Protein AF-A0A3D2Z194-F1 (afdb_monomer)

pLDDT: mean 78.07, std 19.89, range [32.47, 96.0]

Secondary structure (DSSP, 8-state):
-PPPP---PPP----HHHHHHHHHHHHHHTT---SEEEEEEEETTSSS-EEEEEEE-TTS-EEEEE-TTHHHHHHHHHHTS-EEE----TT-S--EEEEEEETTEEEEEEESSTT---HHHHHHHHHHHHHHHHHT-------PPPP----

Radius of gyration: 17.89 Å; Cα contacts (8 Å, |Δi|>4): 218; chains: 1; bounding box: 39×56×51 Å

Foldseek 3Di:
DDDDPDDDDDDPQDDQLVLLVVVCVVCVVVVQQFQKKWWWFWAVVDVVIFIWIWMAGSVSDTDIDGDPCGVVQVVVQVVQDWDWPQADDPPDCFGIKIWHHAPGGTTITTDNHGNRADPVNVVVVNVSRVVVNVSPVDDDDPDDDDDDDDD

Mean predicted aligned error: 10.27 Å

Structure (mmCIF, N/CA/C/O backbone):
data_AF-A0A3D2Z194-F1
#
_entry.id   AF-A0A3D2Z194-F1
#
loop_
_atom_site.group_PDB
_atom_site.id
_atom_site.type_symbol
_atom_site.label_atom_id
_atom_site.label_alt_id
_atom_site.label_comp_id
_atom_site.label_asym_id
_atom_site.label_entity_id
_atom_site.label_seq_id
_atom_site.pdbx_PDB_ins_code
_atom_site.Cartn_x
_atom_site.Cartn_y
_atom_site.Cartn_z
_atom_site.occupancy
_atom_site.B_iso_or_equiv
_atom_site.auth_seq_id
_atom_site.auth_comp_id
_atom_site.auth_asym_id
_atom_site.auth_atom_id
_atom_site.pdbx_PDB_model_num
ATOM 1 N N . MET A 1 1 ? 17.560 42.213 32.085 1.00 36.66 1 MET A N 1
ATOM 2 C CA . MET A 1 1 ? 18.006 41.320 30.994 1.00 36.66 1 MET A CA 1
ATOM 3 C C . MET A 1 1 ? 17.184 40.050 31.078 1.00 36.66 1 MET A C 1
ATOM 5 O O . MET A 1 1 ? 17.382 39.279 32.004 1.00 36.66 1 MET A O 1
ATOM 9 N N . ALA A 1 2 ? 16.196 39.897 30.198 1.00 33.94 2 ALA A N 1
ATOM 10 C CA . ALA A 1 2 ? 15.376 38.693 30.120 1.00 33.94 2 ALA A CA 1
ATOM 11 C C . ALA A 1 2 ? 15.945 37.797 29.015 1.00 33.94 2 ALA A C 1
ATOM 13 O O . ALA A 1 2 ? 16.112 38.248 27.883 1.00 33.94 2 ALA A O 1
ATOM 14 N N . ALA A 1 3 ? 16.284 36.559 29.364 1.00 33.31 3 ALA A N 1
ATOM 15 C CA . ALA A 1 3 ? 16.674 35.536 28.409 1.00 33.31 3 ALA A CA 1
ATOM 16 C C . ALA A 1 3 ? 15.429 35.050 27.652 1.00 33.31 3 ALA A C 1
ATOM 18 O O . ALA A 1 3 ? 14.467 34.584 28.263 1.00 33.31 3 ALA A O 1
ATOM 19 N N . SER A 1 4 ? 15.452 35.160 26.324 1.00 32.47 4 SER A N 1
ATOM 20 C CA . SER A 1 4 ? 14.491 34.504 25.435 1.00 32.47 4 SER A CA 1
ATOM 21 C C . SER A 1 4 ? 14.639 32.984 25.553 1.00 32.47 4 SER A C 1
ATOM 23 O O . SER A 1 4 ? 15.756 32.488 25.381 1.00 32.47 4 SER A O 1
ATOM 25 N N . PRO A 1 5 ? 13.569 32.207 25.797 1.00 39.56 5 PRO A N 1
ATOM 26 C CA . PRO A 1 5 ? 13.665 30.766 25.683 1.00 39.56 5 PRO A CA 1
ATOM 27 C C . PRO A 1 5 ? 13.686 30.384 24.202 1.00 39.56 5 PRO A C 1
ATOM 29 O O . PRO A 1 5 ? 12.819 30.770 23.416 1.00 39.56 5 PRO A O 1
ATOM 32 N N . ALA A 1 6 ? 14.735 29.644 23.855 1.00 41.84 6 ALA A N 1
ATOM 33 C CA . ALA A 1 6 ? 15.000 29.053 22.559 1.00 41.84 6 ALA A CA 1
ATOM 34 C C . ALA A 1 6 ? 13.748 28.403 21.949 1.00 41.84 6 ALA A C 1
ATOM 36 O O . ALA A 1 6 ? 12.996 27.693 22.623 1.00 41.84 6 ALA A O 1
ATOM 37 N N . GLY A 1 7 ? 13.552 28.641 20.651 1.00 36.91 7 GLY A N 1
ATOM 38 C CA . GLY A 1 7 ? 12.512 27.997 19.864 1.00 36.91 7 GLY A CA 1
ATOM 39 C C . GLY A 1 7 ? 12.587 26.482 20.027 1.00 36.91 7 GLY A C 1
ATOM 40 O O . GLY A 1 7 ? 13.614 25.868 19.742 1.00 36.91 7 GLY A O 1
ATOM 41 N N . ARG A 1 8 ? 11.486 25.877 20.486 1.00 39.25 8 ARG A N 1
ATOM 42 C CA . ARG A 1 8 ? 11.288 24.429 20.397 1.00 39.25 8 ARG A CA 1
ATOM 43 C C . ARG A 1 8 ? 11.503 24.024 18.945 1.00 39.25 8 ARG A C 1
ATOM 45 O O . ARG A 1 8 ? 10.712 24.406 18.082 1.00 39.25 8 ARG A O 1
ATOM 52 N N . ALA A 1 9 ? 12.544 23.237 18.692 1.00 39.19 9 ALA A N 1
ATOM 53 C CA . ALA A 1 9 ? 12.667 22.490 17.455 1.00 39.19 9 ALA A CA 1
ATOM 54 C C . ALA A 1 9 ? 11.354 21.720 17.249 1.00 39.19 9 ALA A C 1
ATOM 56 O O . ALA A 1 9 ? 10.949 20.923 18.102 1.00 39.19 9 ALA A O 1
ATOM 57 N N . ARG A 1 10 ? 10.644 22.005 16.150 1.00 40.62 10 ARG A N 1
ATOM 58 C CA . ARG A 1 10 ? 9.572 21.122 15.689 1.00 40.62 10 ARG A CA 1
ATOM 59 C C . ARG A 1 10 ? 10.221 19.755 15.504 1.00 40.62 10 ARG A C 1
ATOM 61 O O . ARG A 1 10 ? 11.197 19.653 14.765 1.00 40.62 10 ARG A O 1
ATOM 68 N N . ARG A 1 11 ? 9.699 18.720 16.167 1.00 46.78 11 ARG A N 1
ATOM 69 C CA . ARG A 1 11 ? 9.981 17.346 15.732 1.00 46.78 11 ARG A CA 1
ATOM 70 C C . ARG A 1 11 ? 9.660 17.296 14.231 1.00 46.78 11 ARG A C 1
ATOM 72 O O . ARG A 1 11 ? 8.631 17.878 13.865 1.00 46.78 11 ARG A O 1
ATOM 79 N N . PRO A 1 12 ? 10.512 16.714 13.370 1.00 43.84 12 PRO A N 1
ATOM 80 C CA . PRO A 1 12 ? 10.169 16.570 11.964 1.00 43.84 12 PRO 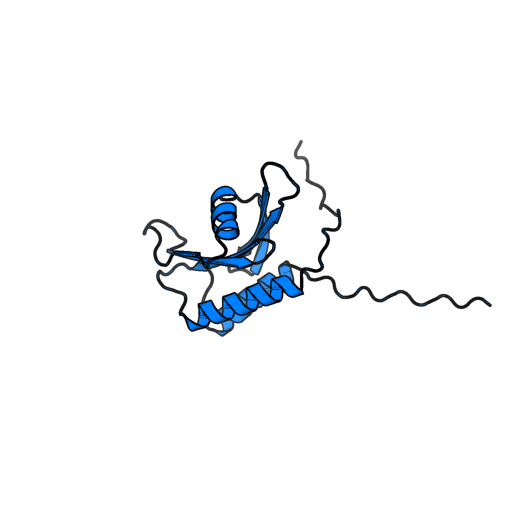A CA 1
ATOM 81 C C . PRO A 1 12 ? 8.822 15.850 11.910 1.00 43.84 12 PRO A C 1
ATOM 83 O O . PRO A 1 12 ? 8.664 14.762 12.460 1.00 43.84 12 PRO A O 1
ATOM 86 N N . GLY A 1 13 ? 7.809 16.547 11.395 1.00 52.59 13 GLY A N 1
ATOM 87 C CA . GLY A 1 13 ? 6.489 15.963 11.236 1.00 52.59 13 GLY A CA 1
ATOM 88 C C . GLY A 1 13 ? 6.607 14.824 10.238 1.00 52.59 13 GLY A C 1
ATOM 89 O O . GLY A 1 13 ? 7.271 14.981 9.217 1.00 52.59 13 GLY A O 1
ATOM 90 N N . PHE A 1 14 ? 5.985 13.692 10.545 1.00 60.97 14 PHE A N 1
ATOM 91 C CA . PHE A 1 14 ? 5.854 12.591 9.605 1.00 60.97 14 PHE A CA 1
ATOM 92 C C . PHE A 1 14 ? 5.232 13.103 8.296 1.00 60.97 14 PHE A C 1
ATOM 94 O O . PHE A 1 14 ? 4.145 13.687 8.304 1.00 60.97 14 PHE A O 1
ATOM 101 N N . ASN A 1 15 ? 5.950 12.945 7.186 1.00 77.00 15 ASN A N 1
ATOM 102 C CA . ASN A 1 15 ? 5.526 13.382 5.863 1.00 77.00 15 ASN A CA 1
ATOM 103 C C . ASN A 1 15 ? 5.145 12.150 5.039 1.00 77.00 15 ASN A C 1
ATOM 105 O O . ASN A 1 15 ? 5.996 11.325 4.717 1.00 77.00 15 ASN A O 1
ATOM 109 N N . LEU A 1 16 ? 3.864 12.043 4.676 1.00 79.44 16 LEU A N 1
ATOM 110 C CA . LEU A 1 16 ? 3.352 10.925 3.879 1.00 79.44 16 LEU A CA 1
ATOM 111 C C . LEU A 1 16 ? 4.058 10.794 2.522 1.00 79.44 16 LEU A C 1
ATOM 113 O O . LEU A 1 16 ? 4.214 9.682 2.038 1.00 79.44 16 LEU A O 1
ATOM 1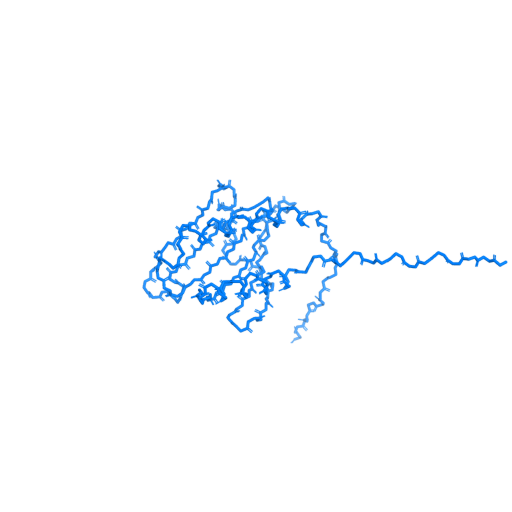17 N N . GLY A 1 17 ? 4.518 11.891 1.914 1.00 82.25 17 GLY A N 1
ATOM 118 C CA . GLY A 1 17 ? 5.297 11.821 0.674 1.00 82.25 17 GLY A CA 1
ATOM 119 C C . GLY A 1 17 ? 6.659 11.145 0.869 1.00 82.25 17 GLY A C 1
ATOM 120 O O . GLY A 1 17 ? 7.066 10.332 0.039 1.00 82.25 17 GLY A O 1
ATOM 121 N N . ASP A 1 18 ? 7.329 11.424 1.989 1.00 83.31 18 ASP A N 1
ATOM 122 C CA . ASP A 1 18 ? 8.624 10.815 2.324 1.00 83.31 18 ASP A CA 1
ATOM 123 C C . ASP A 1 18 ? 8.445 9.331 2.671 1.00 83.31 18 ASP A C 1
ATOM 125 O O . ASP A 1 18 ? 9.233 8.496 2.233 1.00 83.31 18 ASP A O 1
ATOM 129 N N . LEU A 1 19 ? 7.358 8.985 3.371 1.00 82.75 19 LEU A N 1
ATOM 130 C CA . LEU A 1 19 ? 6.968 7.594 3.600 1.00 82.75 19 LEU A CA 1
ATOM 131 C C . LEU A 1 19 ? 6.743 6.846 2.279 1.00 82.75 19 LEU A C 1
ATOM 133 O O . LEU A 1 19 ? 7.301 5.772 2.079 1.00 82.75 19 LEU A O 1
ATOM 137 N N . LEU A 1 20 ? 5.902 7.387 1.391 1.00 87.75 20 LEU A N 1
ATOM 138 C CA . LEU A 1 20 ? 5.594 6.742 0.112 1.00 87.75 20 LEU A CA 1
ATOM 139 C C . LEU A 1 20 ? 6.863 6.566 -0.729 1.00 87.75 20 LEU A C 1
ATOM 141 O O . LEU A 1 20 ? 7.038 5.526 -1.361 1.00 87.75 20 LEU A O 1
ATOM 145 N N . SER A 1 21 ? 7.777 7.539 -0.664 1.00 88.88 21 SER A N 1
ATOM 146 C CA . SER A 1 21 ? 9.097 7.444 -1.291 1.00 88.88 21 SER A CA 1
ATOM 147 C C . SER A 1 21 ? 9.921 6.306 -0.693 1.00 88.88 21 SER A C 1
ATOM 149 O O . SER A 1 21 ? 10.509 5.531 -1.441 1.00 88.88 21 SER A O 1
ATOM 151 N N . ALA A 1 22 ? 9.944 6.172 0.636 1.00 86.69 22 ALA A N 1
ATOM 152 C CA . ALA A 1 22 ? 10.659 5.097 1.319 1.00 86.69 22 ALA A CA 1
ATOM 153 C C . ALA A 1 22 ? 10.096 3.713 0.957 1.00 86.69 22 ALA A C 1
ATOM 155 O O . ALA A 1 22 ? 10.868 2.825 0.608 1.00 86.69 22 ALA A O 1
ATOM 156 N N . ILE A 1 23 ? 8.765 3.552 0.942 1.00 86.25 23 ILE A N 1
ATOM 157 C CA . ILE A 1 23 ? 8.102 2.313 0.500 1.00 86.25 23 ILE A CA 1
ATOM 158 C C . ILE A 1 23 ? 8.484 1.988 -0.943 1.00 86.25 23 ILE A C 1
ATOM 160 O O . ILE A 1 23 ? 8.927 0.880 -1.234 1.00 86.25 23 ILE A O 1
ATOM 164 N N . ARG A 1 24 ? 8.343 2.959 -1.853 1.00 88.75 24 ARG A N 1
ATOM 165 C CA . ARG A 1 24 ? 8.667 2.768 -3.270 1.00 88.75 24 ARG A CA 1
ATOM 166 C C . ARG A 1 24 ? 10.128 2.361 -3.451 1.00 88.75 24 ARG A C 1
ATOM 168 O O . ARG A 1 24 ? 10.404 1.417 -4.181 1.00 88.75 24 ARG A O 1
ATOM 175 N N . ASN A 1 25 ? 11.052 3.069 -2.810 1.00 89.12 25 ASN A N 1
ATOM 176 C CA . ASN A 1 25 ? 12.481 2.813 -2.962 1.00 89.12 25 ASN A CA 1
ATOM 177 C C . ASN A 1 25 ? 12.875 1.453 -2.378 1.00 89.12 25 ASN A C 1
ATOM 179 O O . ASN A 1 25 ? 13.585 0.718 -3.052 1.00 89.12 25 ASN A O 1
ATOM 183 N N . GLY A 1 26 ? 12.345 1.076 -1.209 1.00 85.75 26 GLY A N 1
ATOM 184 C CA . GLY A 1 26 ? 12.589 -0.248 -0.632 1.00 85.75 26 GLY A CA 1
ATOM 185 C C . GLY A 1 26 ? 12.110 -1.381 -1.545 1.00 85.75 26 GLY A C 1
ATOM 186 O O . GLY A 1 26 ? 12.839 -2.338 -1.777 1.00 85.75 26 GLY A O 1
ATOM 187 N N . MET A 1 27 ? 10.929 -1.244 -2.153 1.00 86.12 27 MET A N 1
ATOM 188 C CA . MET A 1 27 ? 10.420 -2.249 -3.097 1.00 86.12 27 MET A CA 1
ATOM 189 C C . MET A 1 27 ? 11.267 -2.327 -4.376 1.00 86.12 27 MET A C 1
ATOM 191 O O . MET A 1 27 ? 11.537 -3.420 -4.869 1.00 86.12 27 MET A O 1
ATOM 195 N N . LEU A 1 28 ? 11.758 -1.190 -4.882 1.00 87.31 28 LEU A N 1
ATOM 196 C CA . LEU A 1 28 ? 12.673 -1.170 -6.027 1.00 87.31 28 LEU A CA 1
ATOM 197 C C . LEU A 1 28 ? 14.033 -1.803 -5.709 1.00 87.31 28 LEU A C 1
ATOM 199 O O . LEU A 1 28 ? 14.575 -2.512 -6.554 1.00 87.31 28 LEU A O 1
ATOM 203 N N . GLU A 1 29 ? 14.576 -1.577 -4.512 1.00 87.56 29 GLU A N 1
ATOM 204 C CA . GLU A 1 29 ? 15.813 -2.216 -4.041 1.00 87.56 29 GLU A CA 1
ATOM 205 C C . GLU A 1 29 ? 15.663 -3.740 -3.928 1.00 87.56 29 GLU A C 1
ATOM 207 O O . GLU A 1 29 ? 16.605 -4.475 -4.222 1.00 87.56 29 GLU A O 1
ATOM 212 N N . LEU A 1 30 ? 14.460 -4.216 -3.596 1.00 82.50 30 LEU A N 1
ATOM 213 C CA . LEU A 1 30 ? 14.092 -5.636 -3.596 1.00 82.50 30 LEU A CA 1
ATOM 214 C C . LEU A 1 30 ? 13.768 -6.191 -4.997 1.00 82.50 30 LEU A C 1
ATOM 216 O O . LEU A 1 30 ? 13.428 -7.365 -5.128 1.00 82.50 30 LEU A O 1
ATOM 220 N N . GLY A 1 31 ? 13.878 -5.374 -6.051 1.00 83.50 31 GLY A N 1
ATOM 221 C CA . GLY A 1 31 ? 13.639 -5.787 -7.435 1.00 83.50 31 GLY A CA 1
ATOM 222 C C . GLY A 1 31 ? 12.163 -5.869 -7.837 1.00 83.50 31 GLY A C 1
ATOM 223 O O . GLY A 1 31 ? 11.854 -6.510 -8.838 1.00 83.50 31 GLY A O 1
ATOM 224 N N . ILE A 1 32 ? 11.259 -5.223 -7.091 1.00 80.31 32 ILE A N 1
ATOM 225 C CA . ILE A 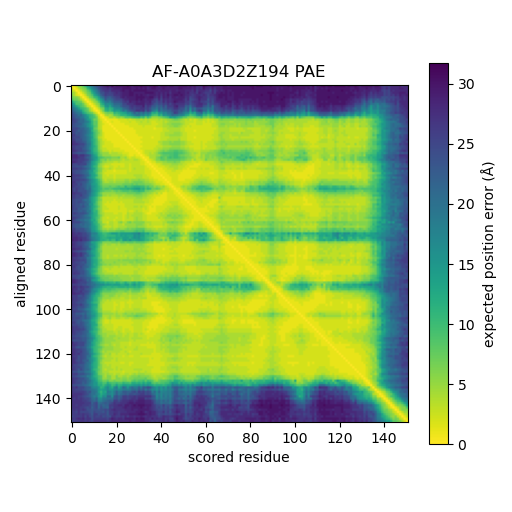1 32 ? 9.808 -5.242 -7.324 1.00 80.31 32 ILE A CA 1
ATOM 226 C C . ILE A 1 32 ? 9.369 -3.893 -7.921 1.00 80.31 32 ILE A C 1
ATOM 228 O O . ILE A 1 32 ? 9.211 -2.903 -7.195 1.00 80.31 32 ILE A O 1
ATOM 232 N N . PRO A 1 33 ? 9.169 -3.797 -9.246 1.00 80.75 33 PRO A N 1
ATOM 233 C CA . PRO A 1 33 ? 8.720 -2.562 -9.874 1.00 80.75 33 PRO A CA 1
ATOM 234 C C . PRO A 1 33 ? 7.236 -2.311 -9.587 1.00 80.75 33 PRO A C 1
ATOM 236 O O . PRO A 1 33 ? 6.351 -2.954 -10.139 1.00 80.75 33 PRO A O 1
ATOM 239 N N . LEU A 1 34 ? 6.934 -1.324 -8.748 1.00 85.56 34 LEU A N 1
ATOM 240 C CA . LEU A 1 34 ? 5.545 -0.971 -8.452 1.00 85.56 34 LEU A CA 1
ATOM 241 C C . LEU A 1 34 ? 4.920 -0.128 -9.563 1.00 85.56 34 LEU A C 1
ATOM 243 O O . LEU A 1 34 ? 5.521 0.836 -10.042 1.00 85.56 34 LEU A O 1
ATOM 247 N N . LEU A 1 35 ? 3.661 -0.430 -9.884 1.00 87.50 35 LEU A N 1
ATOM 248 C CA . LEU A 1 35 ? 2.835 0.430 -10.725 1.00 87.50 35 LEU A CA 1
ATOM 249 C C . LEU A 1 35 ? 2.299 1.621 -9.923 1.00 87.50 35 LEU A C 1
ATOM 251 O O . LEU A 1 35 ? 2.307 2.744 -10.406 1.00 87.50 35 LEU A O 1
ATOM 255 N N . TYR A 1 36 ? 1.859 1.389 -8.687 1.00 90.81 36 TYR A N 1
ATOM 256 C CA . TYR A 1 36 ? 1.533 2.439 -7.721 1.00 90.81 36 TYR A CA 1
ATOM 257 C C . TYR A 1 36 ? 1.753 1.906 -6.305 1.00 90.81 36 TYR A C 1
ATOM 259 O O . TYR A 1 36 ? 1.518 0.726 -6.045 1.00 90.81 36 TYR A O 1
ATOM 267 N N . CYS A 1 37 ? 2.119 2.783 -5.376 1.00 92.75 37 CYS A N 1
ATOM 268 C CA . CYS A 1 37 ? 1.949 2.537 -3.944 1.00 92.75 37 CYS A CA 1
ATOM 269 C C . CYS A 1 37 ? 1.106 3.647 -3.326 1.00 92.75 37 CYS A C 1
ATOM 271 O O . CYS A 1 37 ? 0.963 4.733 -3.895 1.00 92.75 37 CYS A O 1
ATOM 273 N N . GLY A 1 38 ? 0.504 3.386 -2.175 1.00 91.44 38 GLY A N 1
ATOM 274 C CA . GLY A 1 38 ? -0.321 4.380 -1.525 1.00 91.44 38 GLY A CA 1
ATOM 275 C C . GLY A 1 38 ? -0.746 4.016 -0.120 1.00 91.44 38 GLY A C 1
ATOM 276 O O . GLY A 1 38 ? -0.718 2.863 0.285 1.00 91.44 38 GLY A O 1
ATOM 277 N N . VAL A 1 39 ? -1.185 5.031 0.609 1.00 91.50 39 VAL A N 1
ATOM 278 C CA . VAL A 1 39 ? -1.853 4.892 1.896 1.00 91.50 39 VAL A CA 1
ATOM 279 C C . VAL A 1 39 ? -3.255 5.460 1.750 1.00 91.50 39 VAL A C 1
ATOM 281 O O . VAL A 1 39 ? -3.435 6.616 1.361 1.00 91.50 39 VAL A O 1
ATOM 284 N N . ASN A 1 40 ? -4.259 4.656 2.063 1.00 92.06 40 ASN A N 1
ATOM 285 C CA . ASN A 1 40 ? -5.631 5.114 2.187 1.00 92.06 40 ASN A CA 1
ATOM 286 C C . ASN A 1 40 ? -5.911 5.427 3.650 1.00 92.06 40 ASN A C 1
ATOM 288 O O . ASN A 1 40 ? -5.747 4.550 4.485 1.00 92.06 40 ASN A O 1
ATOM 292 N N . ILE A 1 41 ? -6.353 6.643 3.958 1.00 90.88 41 ILE A N 1
ATOM 293 C CA . ILE A 1 41 ? -6.743 7.048 5.310 1.00 90.88 41 ILE A CA 1
ATOM 294 C C . ILE A 1 41 ? -8.262 7.048 5.406 1.00 90.88 41 ILE A C 1
ATOM 296 O O . ILE A 1 41 ? -8.932 7.724 4.617 1.00 90.88 41 ILE A O 1
ATOM 300 N N . VAL A 1 42 ? -8.790 6.309 6.377 1.00 90.50 42 VAL A N 1
ATOM 301 C CA . VAL A 1 42 ? -10.218 6.259 6.687 1.00 90.50 42 VAL A CA 1
ATOM 302 C C . VAL A 1 42 ? -10.534 7.292 7.765 1.00 90.50 42 VAL A C 1
ATOM 304 O O . VAL A 1 42 ? -9.986 7.269 8.865 1.00 90.50 42 VAL A O 1
ATOM 307 N N . ASP A 1 43 ? -11.455 8.199 7.456 1.00 88.25 43 ASP A N 1
ATOM 308 C CA . ASP A 1 43 ? -12.004 9.161 8.402 1.00 88.25 43 ASP A CA 1
ATOM 309 C C . ASP A 1 43 ? -13.397 8.712 8.855 1.00 88.25 43 ASP A C 1
ATOM 311 O O . ASP A 1 43 ? -14.398 8.900 8.156 1.00 88.25 43 ASP A O 1
ATOM 315 N N . VAL A 1 44 ? -13.439 8.131 10.056 1.00 86.38 44 VAL A N 1
ATOM 316 C CA . VAL A 1 44 ? -14.663 7.678 10.737 1.00 86.38 44 VAL A CA 1
ATOM 317 C C . VAL A 1 44 ? -15.403 8.792 11.482 1.00 86.38 44 VAL A C 1
ATOM 319 O O . VAL A 1 44 ? -16.482 8.556 12.028 1.00 86.38 44 VAL A O 1
ATOM 322 N N . THR A 1 45 ? -14.845 10.007 11.541 1.00 86.75 45 THR A N 1
ATOM 323 C CA . THR A 1 45 ? -15.514 11.148 12.189 1.00 86.75 45 THR A CA 1
ATOM 324 C C . THR A 1 45 ? -16.636 11.715 11.319 1.00 86.75 45 THR A C 1
ATOM 326 O O . THR A 1 45 ? -17.563 12.348 11.828 1.00 86.75 45 THR A O 1
ATOM 329 N N . GLN A 1 46 ? -16.584 11.450 10.012 1.00 80.06 46 GLN A N 1
ATOM 330 C CA . GLN A 1 46 ? -17.611 11.817 9.046 1.00 80.06 46 GLN A CA 1
ATOM 331 C C . GLN A 1 46 ? -18.641 10.692 8.885 1.00 80.06 46 GLN A C 1
ATOM 333 O O . GLN A 1 46 ? -18.337 9.512 9.057 1.00 80.06 46 GLN A O 1
ATOM 338 N N . ARG A 1 47 ? -19.887 11.057 8.554 1.00 80.56 47 ARG A N 1
ATOM 339 C CA . ARG A 1 47 ? -20.953 10.102 8.213 1.00 80.56 47 ARG A CA 1
ATOM 340 C C . ARG A 1 47 ? -21.561 10.461 6.850 1.00 80.56 47 ARG A C 1
ATOM 342 O O . ARG A 1 47 ? -22.166 11.529 6.752 1.00 80.56 47 ARG A O 1
ATOM 349 N N . PRO A 1 48 ? -21.443 9.590 5.828 1.00 82.62 48 PRO A N 1
ATOM 350 C CA . PRO A 1 48 ? -20.722 8.308 5.847 1.00 82.62 48 PRO A CA 1
ATOM 351 C C . PRO A 1 48 ? -19.207 8.493 6.051 1.00 82.62 48 PRO A C 1
ATOM 353 O O . PRO A 1 48 ? -18.681 9.575 5.785 1.00 82.62 48 PRO A O 1
ATOM 356 N N . ALA A 1 49 ? -18.524 7.450 6.539 1.00 86.38 49 ALA A N 1
ATOM 357 C CA . ALA A 1 49 ? -17.066 7.460 6.657 1.00 86.38 49 ALA A CA 1
ATOM 358 C C . ALA A 1 49 ? -16.441 7.753 5.285 1.00 86.38 49 ALA A C 1
ATOM 360 O O . ALA A 1 49 ? -16.940 7.293 4.254 1.00 86.38 49 ALA A O 1
ATOM 361 N N . SER A 1 50 ? -15.366 8.539 5.270 1.00 88.44 50 SER A N 1
ATOM 362 C CA . SER A 1 50 ? -14.706 8.954 4.027 1.00 88.44 50 SER A CA 1
ATOM 363 C C . SER A 1 50 ? -13.310 8.355 3.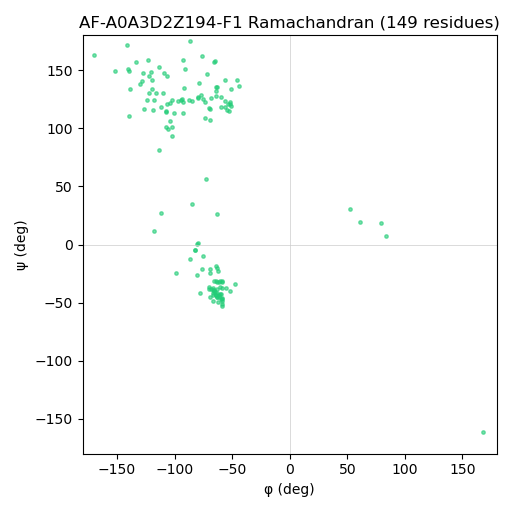915 1.00 88.44 50 SER A C 1
ATOM 365 O O . SER A 1 50 ? -12.678 8.056 4.925 1.00 88.44 50 SER A O 1
ATOM 367 N N . VAL A 1 51 ? -12.827 8.173 2.684 1.00 90.62 51 VAL A N 1
ATOM 368 C CA . VAL A 1 51 ? -11.494 7.621 2.414 1.00 90.62 51 VAL A CA 1
ATOM 369 C C . VAL A 1 51 ? -10.705 8.589 1.547 1.00 90.62 51 VAL A C 1
ATOM 371 O O . VAL A 1 51 ? -11.127 8.944 0.442 1.00 90.62 51 VAL A O 1
ATOM 374 N N . ILE A 1 52 ? -9.531 8.979 2.034 1.00 90.38 52 ILE A N 1
ATOM 375 C CA . ILE A 1 52 ? -8.570 9.801 1.300 1.00 90.38 52 ILE A CA 1
ATOM 376 C C . ILE A 1 52 ? -7.406 8.910 0.884 1.00 90.38 52 ILE A C 1
ATOM 378 O O . ILE A 1 52 ? -6.721 8.346 1.732 1.00 90.38 52 ILE A O 1
ATOM 382 N N . SER A 1 53 ? -7.151 8.824 -0.418 1.00 90.62 53 SER A N 1
ATOM 383 C CA . SER A 1 53 ? -6.020 8.077 -0.965 1.00 90.62 53 SER A CA 1
ATOM 384 C C . SER A 1 53 ? -4.821 8.999 -1.163 1.00 90.62 53 SER A C 1
ATOM 386 O O . SER A 1 53 ? -4.913 10.017 -1.852 1.00 90.62 53 SER A O 1
ATOM 388 N N . HIS A 1 54 ? -3.687 8.626 -0.585 1.00 91.25 54 HIS A N 1
ATOM 389 C CA . HIS A 1 54 ? -2.373 9.194 -0.858 1.00 91.25 54 HIS A CA 1
ATOM 390 C C . HIS A 1 54 ? -1.623 8.192 -1.726 1.00 91.25 54 HIS A C 1
ATOM 392 O O . HIS A 1 54 ? -1.245 7.142 -1.228 1.00 91.25 54 HIS A O 1
ATOM 398 N N . SER A 1 55 ? -1.451 8.470 -3.015 1.00 90.75 55 SER A N 1
ATOM 399 C CA . SER A 1 55 ? -0.853 7.523 -3.965 1.00 90.75 55 SER A CA 1
ATOM 400 C C . SER A 1 55 ? 0.379 8.120 -4.626 1.00 90.75 55 SER A C 1
ATOM 402 O O . SER A 1 55 ? 0.403 9.318 -4.892 1.00 90.75 55 SER A O 1
ATOM 404 N N . MET A 1 56 ? 1.375 7.283 -4.897 1.00 92.00 56 MET A N 1
ATOM 405 C CA . MET A 1 56 ? 2.597 7.592 -5.623 1.00 92.00 56 MET A CA 1
ATOM 406 C C . MET A 1 56 ? 2.698 6.721 -6.876 1.00 92.00 56 MET A C 1
ATOM 408 O O . MET A 1 56 ? 2.456 5.513 -6.822 1.00 92.00 56 MET A O 1
ATOM 412 N N . ASN A 1 57 ? 3.034 7.349 -8.002 1.00 90.38 57 ASN A N 1
ATOM 413 C CA . ASN A 1 57 ? 3.230 6.684 -9.291 1.00 90.38 57 ASN A CA 1
ATOM 414 C C . ASN A 1 57 ? 4.673 6.151 -9.453 1.00 90.38 57 ASN A C 1
ATOM 416 O O . ASN A 1 57 ? 5.541 6.428 -8.615 1.00 90.38 57 ASN A O 1
ATOM 420 N N . PRO A 1 58 ? 4.984 5.422 -10.543 1.00 86.81 58 PRO A N 1
ATOM 421 C CA . PRO A 1 58 ? 6.327 4.896 -10.772 1.00 86.81 58 PRO A CA 1
ATOM 422 C C . PRO A 1 58 ? 7.382 5.990 -10.948 1.00 86.81 58 PRO A C 1
ATOM 424 O O . PRO A 1 58 ? 8.560 5.718 -10.749 1.00 86.81 58 PRO A O 1
ATOM 427 N N . GLN A 1 59 ? 6.995 7.222 -11.285 1.00 87.62 59 GLN A N 1
ATOM 428 C CA . GLN A 1 59 ? 7.888 8.376 -11.423 1.00 87.62 59 GLN A CA 1
ATOM 429 C C . GLN A 1 59 ? 8.201 9.052 -10.075 1.00 87.62 59 GLN A C 1
ATOM 431 O O . GLN A 1 59 ? 9.035 9.951 -10.025 1.00 87.62 59 GLN A O 1
ATOM 436 N N . GLY A 1 60 ? 7.578 8.604 -8.978 1.00 86.44 60 GLY A N 1
ATOM 437 C CA . GLY A 1 60 ? 7.760 9.174 -7.640 1.00 86.44 60 GLY A CA 1
ATOM 438 C C . GLY A 1 60 ? 6.895 10.407 -7.369 1.00 86.44 60 GLY A C 1
ATOM 439 O O . GLY A 1 60 ? 7.034 11.048 -6.329 1.00 86.44 60 GLY A O 1
ATOM 440 N N . GLU A 1 61 ? 5.980 10.748 -8.274 1.00 87.94 61 GLU A N 1
ATOM 441 C CA . GLU A 1 61 ? 5.028 11.831 -8.065 1.00 87.94 61 GLU A CA 1
ATOM 442 C C . GLU A 1 61 ? 3.895 11.322 -7.176 1.00 87.94 61 GLU A C 1
ATOM 444 O O . GLU A 1 61 ? 3.275 10.294 -7.470 1.00 87.94 61 GLU A O 1
ATOM 449 N N . TRP A 1 62 ? 3.614 12.041 -6.087 1.00 89.56 62 TRP A N 1
ATOM 450 C CA . TRP A 1 62 ? 2.530 11.689 -5.179 1.00 89.56 62 TRP A CA 1
ATOM 451 C C . TRP A 1 62 ? 1.362 12.666 -5.275 1.00 89.56 62 TRP A C 1
ATOM 453 O O . TRP A 1 62 ? 1.521 13.864 -5.509 1.00 89.56 62 TRP A O 1
ATOM 463 N N . GLN A 1 63 ? 0.165 12.135 -5.059 1.00 88.62 63 GLN A N 1
ATOM 464 C CA . GLN A 1 63 ? -1.088 12.866 -5.140 1.00 88.62 63 GLN A CA 1
ATOM 465 C C . GLN A 1 63 ? -2.038 12.460 -4.018 1.00 88.62 63 GLN A C 1
ATOM 467 O O . GLN A 1 63 ? -2.059 11.314 -3.563 1.00 88.62 63 GLN A O 1
ATOM 472 N N . ARG A 1 64 ? -2.859 13.422 -3.596 1.00 88.12 64 ARG A N 1
ATOM 473 C CA . ARG A 1 64 ? -3.969 13.209 -2.670 1.00 88.12 64 ARG A CA 1
ATOM 474 C C . ARG A 1 64 ? -5.274 13.222 -3.453 1.00 88.12 64 ARG A C 1
ATOM 476 O O . ARG A 1 64 ? -5.604 14.226 -4.079 1.00 88.12 64 ARG A O 1
ATOM 483 N N . LEU A 1 65 ? -6.028 12.135 -3.372 1.00 85.00 65 LEU A N 1
ATOM 484 C CA . LEU A 1 65 ? -7.263 11.932 -4.119 1.00 85.00 65 LEU A CA 1
ATOM 485 C C . LEU A 1 65 ? -8.404 11.547 -3.176 1.00 85.00 65 LEU A C 1
ATOM 487 O O . LEU A 1 65 ? -8.205 10.855 -2.178 1.00 85.00 65 LEU A O 1
ATOM 491 N N . GLN A 1 66 ? -9.621 11.964 -3.520 1.00 80.69 66 GLN A N 1
ATOM 492 C CA . GLN A 1 66 ? -10.815 11.300 -2.998 1.00 80.69 66 GLN A CA 1
ATOM 493 C C . GLN A 1 66 ? -10.876 9.903 -3.618 1.00 80.69 66 GLN A C 1
ATOM 495 O O . GLN A 1 66 ? -10.783 9.770 -4.842 1.00 80.69 66 GLN A O 1
ATOM 500 N N . SER A 1 67 ? -10.979 8.865 -2.788 1.00 70.25 67 SER A N 1
ATOM 501 C CA . SER A 1 67 ? -10.920 7.495 -3.292 1.00 70.25 67 SER A CA 1
ATOM 502 C C . SER A 1 67 ? -12.173 7.165 -4.105 1.00 70.25 67 SER A C 1
ATOM 504 O O . SER A 1 67 ? -13.278 7.122 -3.567 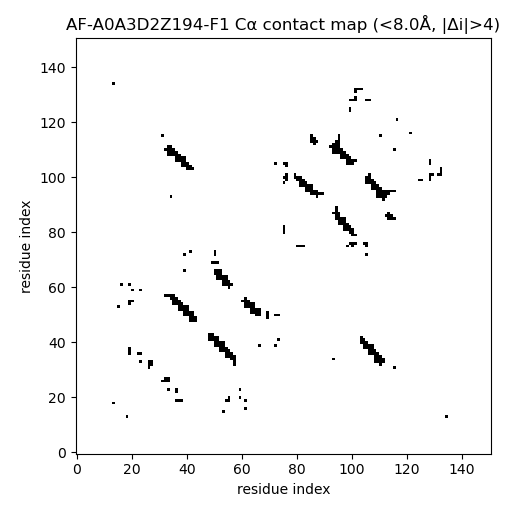1.00 70.25 67 SER A O 1
ATOM 506 N N . LYS A 1 68 ? -12.008 6.880 -5.405 1.00 69.00 68 LYS A N 1
ATOM 507 C CA . LYS A 1 68 ? -13.094 6.364 -6.264 1.00 69.00 68 LYS A CA 1
ATOM 508 C C . LYS A 1 68 ? -13.583 4.974 -5.818 1.00 69.00 68 LYS A C 1
ATOM 510 O O . LYS A 1 68 ? -14.683 4.580 -6.184 1.00 69.00 68 LYS A O 1
ATOM 515 N N . GLY A 1 69 ? -12.780 4.253 -5.027 1.00 73.62 69 GLY A N 1
ATOM 516 C CA . GLY A 1 69 ? -13.072 2.929 -4.467 1.00 73.62 69 GLY A CA 1
ATOM 517 C C . GLY A 1 69 ? -13.260 2.938 -2.947 1.00 73.62 69 GLY A C 1
ATOM 518 O O . GLY A 1 69 ? -12.981 1.932 -2.299 1.00 73.62 69 GLY A O 1
ATOM 519 N N . SER A 1 70 ? -13.698 4.063 -2.373 1.00 79.44 70 SER A N 1
ATOM 520 C CA . SER A 1 70 ? -13.806 4.268 -0.922 1.00 79.44 70 SER A CA 1
ATOM 521 C C . SER A 1 70 ? -14.584 3.166 -0.198 1.00 79.44 70 SER A C 1
ATOM 523 O O . SER A 1 70 ? -14.149 2.727 0.859 1.00 79.44 70 SER A O 1
ATOM 525 N N . ALA A 1 71 ? -15.678 2.662 -0.777 1.00 85.25 71 ALA A N 1
ATOM 526 C CA . ALA A 1 71 ? -16.467 1.576 -0.188 1.00 85.25 71 ALA A CA 1
ATOM 527 C C . ALA A 1 71 ? -15.693 0.246 -0.108 1.00 85.25 71 ALA A C 1
ATOM 529 O O . ALA A 1 71 ? -15.793 -0.475 0.881 1.00 85.25 71 ALA A O 1
ATOM 530 N N . THR A 1 72 ? -14.901 -0.070 -1.134 1.00 89.31 72 THR A N 1
ATOM 531 C CA . THR A 1 72 ? -14.076 -1.283 -1.170 1.00 89.31 72 THR A CA 1
ATOM 532 C C . THR A 1 72 ? -12.937 -1.195 -0.160 1.00 89.31 72 THR A C 1
ATOM 534 O O . THR A 1 72 ? -12.731 -2.132 0.604 1.00 89.31 72 THR A O 1
ATOM 537 N N . VAL A 1 73 ? -12.251 -0.049 -0.104 1.00 88.75 73 VAL A N 1
ATOM 538 C CA . VAL A 1 73 ? -11.194 0.199 0.888 1.00 88.75 73 VAL A CA 1
ATOM 539 C C . VAL A 1 73 ? -11.754 0.141 2.307 1.00 88.75 73 VAL A C 1
ATOM 541 O O . VAL A 1 73 ? -11.152 -0.493 3.166 1.00 88.75 73 VAL A O 1
ATOM 544 N N . LEU A 1 74 ? -12.921 0.749 2.544 1.00 90.12 74 LEU A N 1
ATOM 545 C CA . LEU A 1 74 ? -13.593 0.701 3.841 1.00 90.12 74 LEU A CA 1
ATOM 546 C C . LEU A 1 74 ? -13.886 -0.746 4.251 1.00 90.12 74 LEU A C 1
ATOM 548 O O . LEU A 1 74 ? -13.543 -1.135 5.359 1.00 90.12 74 LEU A O 1
ATOM 552 N N . LYS A 1 75 ? -14.419 -1.566 3.337 1.00 91.81 75 LYS A N 1
ATOM 553 C CA . LYS A 1 75 ? -14.675 -2.990 3.589 1.00 91.81 75 LYS A CA 1
ATOM 554 C C . LYS A 1 75 ? -13.397 -3.768 3.923 1.00 91.81 75 LYS A C 1
ATOM 556 O O . LYS A 1 75 ? -13.422 -4.623 4.803 1.00 91.81 75 LYS A O 1
ATOM 561 N N . PHE A 1 76 ? -12.301 -3.520 3.206 1.00 92.38 76 PHE A N 1
ATOM 562 C CA . PHE A 1 76 ? -11.024 -4.198 3.461 1.00 92.38 76 PHE A CA 1
ATOM 563 C C . PHE A 1 76 ? -10.445 -3.799 4.817 1.00 92.38 76 PHE A C 1
ATOM 565 O O . PHE A 1 76 ? -10.029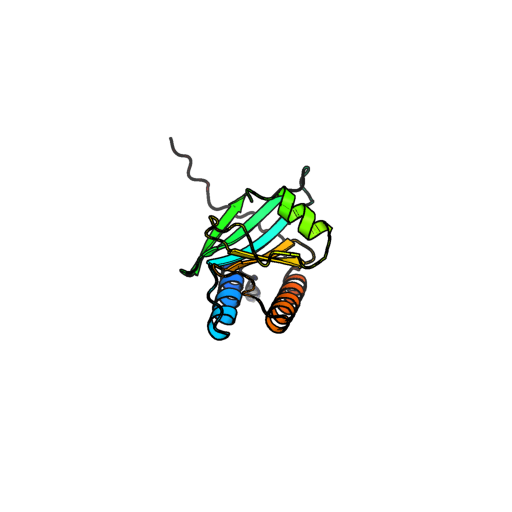 -4.662 5.585 1.00 92.38 76 PHE A O 1
ATOM 572 N N . TRP A 1 77 ? -10.496 -2.506 5.132 1.00 93.50 77 TRP A N 1
ATOM 573 C CA . TRP A 1 77 ? -10.064 -1.976 6.417 1.00 93.50 77 TRP A CA 1
ATOM 574 C C . TRP A 1 77 ? -10.893 -2.532 7.583 1.00 93.50 77 TRP A C 1
ATOM 576 O O . TRP A 1 77 ? -10.322 -3.064 8.530 1.00 93.50 77 TRP A O 1
ATOM 586 N N . GLU A 1 78 ? -12.226 -2.497 7.490 1.00 91.81 78 GLU A N 1
ATOM 587 C CA . GLU A 1 78 ? -13.137 -3.055 8.504 1.00 91.81 78 GLU A CA 1
ATOM 588 C C . GLU A 1 78 ? -12.941 -4.564 8.709 1.00 91.81 78 GLU A C 1
ATOM 590 O O . GLU A 1 78 ? -13.142 -5.072 9.811 1.00 91.81 78 GLU A O 1
ATOM 595 N N . GLY A 1 79 ? -12.541 -5.283 7.656 1.00 92.56 79 GLY A N 1
ATOM 596 C CA . GLY A 1 79 ? -12.235 -6.708 7.729 1.00 92.56 79 GLY A CA 1
ATOM 597 C C . GLY A 1 79 ? -10.966 -7.031 8.521 1.00 92.56 79 GLY A C 1
ATOM 598 O O . GLY A 1 79 ? -10.854 -8.144 9.027 1.00 92.56 79 GLY A O 1
ATOM 599 N N . GLY A 1 80 ? -10.019 -6.091 8.635 1.00 91.81 80 GLY A N 1
ATOM 600 C CA . GLY A 1 80 ? -8.796 -6.254 9.431 1.00 91.81 80 GLY A CA 1
ATOM 601 C C . GLY A 1 80 ? -7.886 -7.405 8.984 1.00 91.81 80 GLY A C 1
ATOM 602 O O . GLY A 1 80 ? -7.083 -7.894 9.773 1.00 91.81 80 GLY A O 1
ATOM 603 N N . GLN A 1 81 ? -8.030 -7.881 7.747 1.00 92.94 81 GLN A N 1
ATOM 604 C CA . GLN A 1 81 ? -7.203 -8.933 7.156 1.00 92.94 81 GLN A CA 1
ATOM 605 C C . GLN A 1 81 ? -6.505 -8.394 5.909 1.00 92.94 81 GLN A C 1
ATOM 607 O O . GLN A 1 81 ? -7.067 -7.558 5.199 1.00 92.94 81 GLN A O 1
ATOM 612 N N . ILE A 1 82 ? -5.301 -8.896 5.625 1.00 95.25 82 ILE A N 1
ATOM 613 C CA . ILE A 1 82 ? -4.612 -8.610 4.364 1.00 95.25 82 ILE A CA 1
ATOM 614 C C . ILE A 1 82 ? -5.492 -9.098 3.214 1.00 95.25 82 ILE A C 1
ATOM 616 O O . ILE A 1 82 ? -5.917 -10.254 3.182 1.00 95.25 82 ILE A O 1
ATOM 620 N N . VAL A 1 83 ? -5.758 -8.212 2.259 1.00 96.00 83 VAL A N 1
ATOM 621 C CA . VAL A 1 83 ? -6.492 -8.548 1.042 1.00 96.00 83 VAL A CA 1
ATOM 622 C C . VAL A 1 83 ? -5.502 -8.573 -0.106 1.00 96.00 83 VAL A C 1
ATOM 624 O O . VAL A 1 83 ? -5.127 -7.530 -0.641 1.00 96.00 83 VAL A O 1
ATOM 627 N N . TYR A 1 84 ? -5.093 -9.778 -0.496 1.00 95.19 84 TYR A N 1
ATOM 628 C CA . TYR A 1 84 ? -4.260 -9.980 -1.671 1.00 95.19 84 TYR A CA 1
ATOM 629 C C . TYR A 1 84 ? -5.110 -10.450 -2.853 1.00 95.19 84 TYR A C 1
ATOM 631 O O . TYR A 1 84 ? -5.689 -11.535 -2.846 1.00 95.19 84 TYR A O 1
ATOM 639 N N . ARG A 1 85 ? -5.212 -9.596 -3.872 1.00 93.81 85 ARG A N 1
ATOM 640 C CA . ARG A 1 85 ? -5.848 -9.897 -5.156 1.00 93.81 85 ARG A CA 1
ATOM 641 C C . ARG A 1 85 ? -4.740 -10.168 -6.161 1.00 93.81 85 ARG A C 1
ATOM 643 O O . ARG A 1 85 ? -4.180 -9.226 -6.723 1.00 93.81 85 ARG A O 1
ATOM 650 N N . SER A 1 86 ? -4.392 -11.442 -6.305 1.00 91.81 86 SER A N 1
ATOM 651 C CA . SER A 1 86 ? -3.160 -11.847 -6.978 1.00 91.81 86 SER A CA 1
ATOM 652 C C . SER A 1 86 ? -3.252 -11.849 -8.505 1.00 91.81 86 SER A C 1
ATOM 654 O O . SER A 1 86 ? -2.248 -11.576 -9.149 1.00 91.81 86 SER A O 1
ATOM 656 N N . ASP A 1 87 ? -4.444 -12.027 -9.081 1.00 93.12 87 ASP A N 1
ATOM 657 C CA . ASP A 1 87 ? -4.678 -11.900 -10.524 1.00 93.12 87 ASP A CA 1
ATOM 658 C C . ASP A 1 87 ? -6.009 -11.182 -10.800 1.00 93.12 87 ASP A C 1
ATOM 660 O O . ASP A 1 87 ? -7.099 -11.681 -10.508 1.00 93.12 87 ASP A O 1
ATOM 664 N N . LEU A 1 88 ? -5.912 -9.959 -11.314 1.00 89.81 88 LEU A N 1
ATOM 665 C CA . LEU A 1 88 ? -7.026 -9.171 -11.827 1.00 89.81 88 LEU A CA 1
ATOM 666 C C . LEU A 1 88 ? -7.180 -9.396 -13.334 1.00 89.81 88 LEU A C 1
ATOM 668 O O . LEU A 1 88 ? -6.237 -9.785 -14.023 1.00 89.81 88 LEU A O 1
ATOM 672 N N . GLU A 1 89 ? -8.380 -9.104 -13.843 1.00 87.44 89 GLU A N 1
ATOM 673 C CA . GLU A 1 89 ? -8.747 -9.304 -15.249 1.00 87.44 89 GLU A CA 1
ATOM 674 C C . GLU A 1 89 ? -7.680 -8.798 -16.233 1.00 87.44 89 GLU A C 1
ATOM 676 O O . GLU A 1 89 ? -7.070 -7.748 -16.035 1.00 87.44 89 GLU A O 1
ATOM 681 N N . HIS A 1 90 ? -7.487 -9.546 -17.321 1.00 73.69 90 HIS A N 1
ATOM 682 C CA . HIS A 1 90 ? -6.375 -9.365 -18.257 1.00 73.69 90 HIS A CA 1
ATOM 683 C C . HIS A 1 90 ? -6.306 -7.968 -18.898 1.00 73.69 90 HIS A C 1
ATOM 685 O O . HIS A 1 90 ? -5.214 -7.461 -19.140 1.00 73.69 90 HIS A O 1
ATOM 691 N N . ASP A 1 91 ? -7.457 -7.327 -19.118 1.00 79.94 91 ASP A N 1
ATOM 692 C CA . ASP A 1 91 ? -7.545 -5.989 -19.720 1.00 79.94 91 ASP A CA 1
ATOM 693 C C . ASP A 1 91 ? -7.275 -4.853 -18.713 1.00 79.94 91 ASP A C 1
ATOM 695 O O . ASP A 1 91 ? -7.325 -3.669 -19.060 1.00 79.94 91 ASP A O 1
ATOM 699 N N . ASN A 1 92 ? -6.985 -5.186 -17.451 1.00 76.44 92 ASN A N 1
ATOM 700 C CA . ASN A 1 92 ? -6.631 -4.217 -16.428 1.00 76.44 92 ASN A CA 1
ATOM 701 C C . ASN A 1 92 ? -5.113 -3.954 -16.440 1.00 76.44 92 ASN A C 1
ATOM 703 O O . ASN A 1 92 ? -4.330 -4.888 -16.263 1.00 76.44 92 ASN A O 1
ATOM 707 N N . PRO A 1 93 ? -4.658 -2.691 -16.574 1.00 83.38 93 PRO A N 1
ATOM 708 C CA . PRO A 1 93 ? -3.235 -2.370 -16.450 1.00 83.38 93 PRO A CA 1
ATOM 709 C C . PRO A 1 93 ? -2.672 -2.690 -15.055 1.00 83.38 93 PRO A C 1
ATOM 711 O O . PRO A 1 93 ? -1.466 -2.871 -14.906 1.00 83.38 93 PRO A O 1
ATOM 714 N N . VAL A 1 94 ? -3.531 -2.761 -14.033 1.00 90.00 94 VAL A N 1
ATOM 715 C CA . VAL A 1 94 ? -3.200 -3.293 -12.710 1.00 90.00 94 VAL A CA 1
ATOM 716 C C . VAL A 1 94 ? -3.567 -4.776 -12.689 1.00 90.00 94 VAL A C 1
ATOM 718 O O . VAL A 1 94 ? -4.751 -5.110 -12.718 1.00 90.00 94 VAL A O 1
ATOM 721 N N . ARG A 1 95 ? -2.572 -5.661 -12.598 1.00 93.00 95 ARG A N 1
ATOM 722 C CA . ARG A 1 95 ? -2.781 -7.118 -12.596 1.00 93.00 95 ARG A CA 1
ATOM 723 C C . ARG A 1 95 ? -2.767 -7.735 -11.211 1.00 93.00 95 ARG A C 1
ATOM 725 O O . ARG A 1 95 ? -3.440 -8.736 -11.018 1.00 93.00 95 ARG A O 1
ATOM 732 N N . CYS A 1 96 ? -2.117 -7.116 -10.232 1.00 93.12 96 CYS A N 1
ATOM 733 C CA . CYS A 1 96 ? -2.284 -7.518 -8.840 1.00 93.12 96 CYS A CA 1
ATOM 734 C C . CYS A 1 96 ? -2.341 -6.316 -7.898 1.00 93.12 96 CYS A C 1
ATOM 736 O O . CYS A 1 96 ? -1.762 -5.257 -8.168 1.00 93.12 96 CYS A O 1
ATOM 738 N N . VAL A 1 97 ? -3.050 -6.490 -6.782 1.00 93.69 97 VAL A N 1
ATOM 739 C CA . VAL A 1 97 ? -3.164 -5.490 -5.715 1.00 93.69 97 VAL A CA 1
ATOM 740 C C . VAL A 1 97 ? -3.085 -6.173 -4.365 1.00 93.69 97 VAL A C 1
ATOM 742 O O . VAL A 1 97 ? -3.791 -7.155 -4.129 1.00 93.69 97 VAL A O 1
ATOM 745 N N . ILE A 1 98 ? -2.287 -5.615 -3.466 1.00 94.81 98 ILE A N 1
ATOM 746 C CA . ILE A 1 98 ? -2.300 -5.968 -2.051 1.00 94.81 98 ILE A CA 1
ATOM 747 C C . ILE A 1 98 ? -2.738 -4.763 -1.225 1.00 94.81 98 ILE A C 1
ATOM 749 O O . ILE A 1 98 ? -2.230 -3.658 -1.409 1.00 94.81 98 ILE A O 1
ATOM 753 N N . ASP A 1 99 ? -3.698 -4.989 -0.333 1.00 95.25 99 ASP A N 1
ATOM 754 C CA . ASP A 1 99 ? -4.198 -4.022 0.636 1.00 95.25 99 ASP A CA 1
ATOM 755 C C . ASP A 1 99 ? -3.935 -4.572 2.049 1.00 95.25 99 ASP A C 1
ATOM 757 O O . ASP A 1 99 ? -4.492 -5.601 2.439 1.00 95.25 99 ASP A O 1
ATOM 761 N N . ILE A 1 100 ? -3.087 -3.889 2.818 1.00 95.00 100 ILE A N 1
ATOM 762 C CA . ILE A 1 100 ? -2.731 -4.255 4.192 1.00 95.00 100 ILE A CA 1
ATOM 763 C C . ILE A 1 100 ? -3.396 -3.273 5.153 1.00 95.00 100 ILE A C 1
ATOM 765 O O . ILE A 1 100 ? -3.069 -2.082 5.120 1.00 95.00 100 ILE A O 1
ATOM 769 N N . PRO A 1 101 ? -4.349 -3.720 5.983 1.00 93.88 101 PRO A N 1
ATOM 770 C CA . PRO A 1 101 ? -5.016 -2.842 6.928 1.00 93.88 101 PRO A CA 1
ATOM 771 C C . PRO A 1 101 ? -4.091 -2.447 8.082 1.00 93.88 101 PRO A C 1
ATOM 773 O O . PRO A 1 101 ? -3.270 -3.235 8.537 1.00 93.88 101 PRO A O 1
ATOM 776 N N . PHE A 1 102 ? -4.282 -1.227 8.570 1.00 91.19 102 PHE A N 1
ATOM 777 C CA . PHE A 1 102 ? -3.731 -0.701 9.816 1.00 91.19 102 PHE A CA 1
ATOM 778 C C . PHE A 1 102 ? -4.789 0.184 10.500 1.00 91.19 102 PHE A C 1
ATOM 780 O O . PHE A 1 102 ? -5.825 0.503 9.909 1.00 91.19 102 PHE A O 1
ATOM 787 N N . LEU A 1 103 ? -4.549 0.629 11.734 1.00 86.75 103 LEU A N 1
ATOM 788 C CA . LEU A 1 103 ? -5.531 1.278 12.617 1.00 86.75 103 LEU A CA 1
ATOM 789 C C . LEU A 1 103 ? -6.365 2.396 11.968 1.00 86.75 103 LEU A C 1
ATOM 791 O O . LEU A 1 103 ? -7.534 2.573 12.304 1.00 86.75 103 LEU A O 1
ATOM 795 N N . HIS A 1 104 ? -5.785 3.161 11.045 1.00 88.56 104 HIS A N 1
ATOM 796 C CA . HIS A 1 104 ? -6.444 4.308 10.416 1.00 88.56 104 HIS A CA 1
ATOM 797 C C . HIS A 1 104 ? -6.617 4.169 8.902 1.00 88.56 104 HIS A C 1
ATOM 799 O O . HIS A 1 104 ? -6.935 5.161 8.240 1.00 88.56 104 HIS A O 1
ATOM 805 N N . GLY A 1 105 ? -6.393 2.985 8.325 1.00 91.88 105 GLY A N 1
ATOM 806 C CA . GLY A 1 105 ? -6.376 2.876 6.876 1.00 91.88 105 GLY A CA 1
ATOM 807 C C . GLY A 1 105 ? -5.850 1.578 6.284 1.00 91.88 105 GLY A C 1
ATOM 808 O O . GLY A 1 105 ? -5.773 0.554 6.951 1.00 91.88 105 GLY A O 1
ATOM 809 N N . THR A 1 106 ? -5.479 1.635 5.005 1.00 93.94 106 THR A N 1
ATOM 810 C CA . THR A 1 106 ? -4.774 0.539 4.324 1.00 93.94 106 THR A CA 1
ATOM 811 C C . THR A 1 106 ? -3.512 1.037 3.628 1.00 93.94 106 THR A C 1
ATOM 813 O O . THR A 1 106 ? -3.499 2.128 3.053 1.00 93.94 106 THR A O 1
ATOM 816 N N . LEU A 1 107 ? -2.441 0.250 3.687 1.00 93.31 107 LEU A N 1
ATOM 817 C CA . LEU A 1 107 ? -1.288 0.352 2.798 1.00 93.31 107 LEU A CA 1
ATOM 818 C C . LEU A 1 107 ? -1.612 -0.450 1.532 1.00 93.31 107 LEU A C 1
ATOM 820 O O . LEU A 1 107 ? -1.940 -1.628 1.623 1.00 93.31 107 LEU A O 1
ATOM 824 N N . ALA A 1 108 ? -1.553 0.188 0.367 1.00 93.62 108 ALA A N 1
ATOM 825 C CA . ALA A 1 108 ? -1.952 -0.399 -0.907 1.00 93.62 108 ALA A CA 1
ATOM 826 C C . ALA A 1 108 ? -0.800 -0.377 -1.916 1.00 93.62 108 ALA A C 1
ATOM 828 O O . ALA A 1 108 ? -0.176 0.667 -2.130 1.00 93.62 108 ALA A O 1
ATOM 829 N N . LEU A 1 109 ? -0.523 -1.517 -2.550 1.00 94.31 109 LEU A N 1
ATOM 830 C CA . LEU A 1 109 ? 0.486 -1.644 -3.603 1.00 94.31 109 LEU A CA 1
ATOM 831 C C . LEU A 1 109 ? -0.104 -2.350 -4.824 1.00 94.31 109 LEU A C 1
ATOM 833 O O . LEU A 1 109 ? -0.812 -3.347 -4.699 1.00 94.31 109 LEU A O 1
ATOM 837 N N . ASN A 1 110 ? 0.231 -1.833 -6.004 1.00 93.50 110 ASN A N 1
ATOM 838 C CA . ASN A 1 110 ? -0.251 -2.304 -7.297 1.00 93.50 110 ASN A CA 1
ATOM 839 C C . ASN A 1 110 ? 0.925 -2.768 -8.163 1.00 93.50 110 ASN A C 1
ATOM 841 O O . ASN A 1 110 ? 1.954 -2.087 -8.217 1.00 93.50 110 ASN A O 1
ATOM 845 N N . HIS A 1 111 ? 0.731 -3.847 -8.918 1.00 92.75 111 HIS A N 1
ATOM 846 C CA . HIS A 1 111 ? 1.719 -4.371 -9.863 1.00 92.75 111 HIS A CA 1
ATOM 847 C C . HIS A 1 111 ? 1.083 -4.705 -11.225 1.00 92.75 111 HIS A C 1
ATOM 849 O O . HIS A 1 111 ? -0.129 -4.920 -11.322 1.00 92.75 111 HIS A O 1
ATOM 855 N N . THR A 1 112 ? 1.901 -4.727 -12.282 1.00 91.38 112 THR A N 1
ATOM 856 C CA . THR A 1 112 ? 1.489 -5.056 -13.665 1.00 91.38 112 THR A CA 1
ATOM 857 C C . THR A 1 11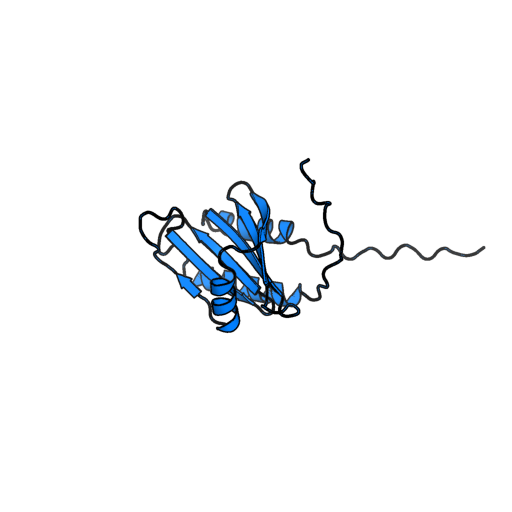2 ? 1.521 -6.548 -13.978 1.00 91.38 112 THR A C 1
ATOM 859 O O . THR A 1 112 ? 0.979 -6.959 -14.994 1.00 91.38 112 THR A O 1
ATOM 862 N N . GLU A 1 113 ? 2.137 -7.350 -13.118 1.00 90.88 113 GLU A N 1
ATOM 863 C CA . GLU A 1 113 ? 2.176 -8.815 -13.215 1.00 90.88 113 GLU A CA 1
ATOM 864 C C . GLU A 1 113 ? 1.263 -9.446 -12.160 1.00 90.88 113 GLU A C 1
ATOM 866 O O . GLU A 1 113 ? 1.168 -8.897 -11.055 1.00 90.88 113 GLU A O 1
ATOM 871 N N . PRO A 1 114 ? 0.608 -10.577 -12.473 1.00 92.75 114 PRO A N 1
ATOM 872 C CA . PRO A 1 114 ? -0.073 -11.383 -11.471 1.00 92.75 114 PRO A CA 1
ATOM 873 C C . PRO A 1 114 ? 0.933 -12.003 -10.490 1.00 92.75 114 PRO A C 1
ATOM 875 O O . PRO A 1 114 ? 2.113 -12.148 -10.808 1.00 92.75 114 PRO A O 1
ATOM 878 N N . ASP A 1 115 ? 0.462 -12.354 -9.294 1.00 91.19 115 ASP A N 1
ATOM 879 C CA . ASP A 1 115 ? 1.225 -13.071 -8.258 1.00 91.19 115 ASP A CA 1
ATOM 880 C C . ASP A 1 115 ? 2.584 -12.419 -7.904 1.00 91.19 115 ASP A C 1
ATOM 882 O O . ASP A 1 115 ? 3.551 -13.086 -7.542 1.00 91.19 115 ASP A O 1
ATOM 886 N N . ALA A 1 116 ? 2.671 -11.088 -8.014 1.00 91.44 116 ALA A N 1
ATOM 887 C CA . ALA A 1 116 ? 3.938 -10.361 -7.920 1.00 91.44 116 ALA A CA 1
ATOM 888 C C . ALA A 1 116 ? 4.522 -10.207 -6.505 1.00 91.44 116 ALA A C 1
ATOM 890 O O . ALA A 1 116 ? 5.652 -9.738 -6.379 1.00 91.44 116 ALA A O 1
ATOM 891 N N . PHE A 1 117 ? 3.768 -10.549 -5.456 1.00 90.94 117 PHE A N 1
ATOM 892 C CA . PHE A 1 117 ? 4.208 -10.409 -4.070 1.00 90.94 117 PHE A CA 1
ATOM 893 C C . PHE A 1 117 ? 4.399 -11.790 -3.441 1.00 90.94 117 PHE A C 1
ATOM 895 O O . PHE A 1 117 ? 3.446 -12.559 -3.330 1.00 90.94 117 PHE A O 1
ATOM 902 N N . SER A 1 118 ? 5.624 -12.101 -3.019 1.00 90.88 118 SER A N 1
ATOM 903 C CA . SER A 1 118 ? 5.932 -13.321 -2.264 1.00 90.88 118 SER A CA 1
ATOM 904 C C . SER A 1 118 ? 5.498 -13.207 -0.801 1.00 90.88 118 SER A C 1
ATOM 906 O O . SER A 1 118 ? 5.356 -12.103 -0.277 1.00 90.88 118 SER A O 1
ATOM 908 N N . ASP A 1 119 ? 5.372 -14.335 -0.099 1.00 91.44 119 ASP A N 1
ATOM 909 C CA . ASP A 1 119 ? 5.019 -14.351 1.331 1.00 91.44 119 ASP A CA 1
ATOM 910 C C . ASP A 1 119 ? 5.978 -13.511 2.197 1.00 91.44 119 ASP A C 1
ATOM 912 O O . ASP A 1 119 ? 5.547 -12.821 3.119 1.00 91.44 119 ASP A O 1
ATOM 916 N N . GLU A 1 120 ? 7.277 -13.516 1.878 1.00 89.88 120 GLU A N 1
ATOM 917 C CA . GLU A 1 120 ? 8.287 -12.689 2.555 1.00 89.88 120 GLU A CA 1
ATOM 918 C C . GLU A 1 120 ? 8.023 -11.192 2.347 1.00 89.88 120 GLU A C 1
ATOM 920 O O . GLU A 1 120 ? 8.080 -10.402 3.288 1.00 89.88 120 GLU A O 1
ATOM 925 N N . GLN A 1 121 ? 7.675 -10.800 1.119 1.00 88.31 121 GLN A N 1
ATOM 926 C CA . GLN A 1 121 ? 7.348 -9.414 0.788 1.00 88.31 121 GLN A CA 1
ATOM 927 C C . GLN A 1 121 ? 6.037 -8.985 1.453 1.00 88.31 121 GLN A C 1
ATOM 929 O O . GLN A 1 121 ? 5.942 -7.861 1.939 1.00 88.31 121 GLN A O 1
ATOM 934 N N . VAL A 1 122 ? 5.044 -9.876 1.529 1.00 91.38 122 VAL A N 1
ATOM 935 C CA . VAL A 1 122 ? 3.800 -9.631 2.273 1.00 91.38 122 VAL A CA 1
ATOM 936 C C . VAL A 1 122 ? 4.089 -9.410 3.759 1.00 91.38 122 VAL A C 1
ATOM 938 O O . VAL A 1 122 ? 3.571 -8.451 4.330 1.00 91.38 122 VAL A O 1
ATOM 941 N N . GLY A 1 123 ? 4.948 -10.237 4.364 1.00 90.69 123 GLY A N 1
ATOM 942 C CA . GLY A 1 123 ? 5.380 -10.077 5.755 1.00 90.69 123 GLY A CA 1
ATOM 943 C C . GLY A 1 123 ? 6.069 -8.734 6.004 1.00 90.69 123 GLY A C 1
ATOM 944 O O . GLY A 1 123 ? 5.684 -8.003 6.912 1.00 90.69 123 GLY A O 1
ATOM 945 N N . LEU A 1 124 ? 7.005 -8.345 5.133 1.00 87.69 124 LEU A N 1
ATOM 946 C CA . LEU A 1 124 ? 7.661 -7.036 5.213 1.00 87.69 124 LEU A CA 1
ATOM 947 C C . LEU A 1 124 ? 6.650 -5.884 5.127 1.00 87.69 124 LEU A C 1
ATOM 949 O O . LEU A 1 124 ? 6.696 -4.943 5.915 1.00 87.69 124 LEU A O 1
ATOM 953 N N . LEU A 1 125 ? 5.719 -5.944 4.174 1.00 89.25 125 LEU A N 1
ATOM 954 C CA . LEU A 1 125 ? 4.695 -4.914 4.014 1.00 89.25 125 LEU A CA 1
ATOM 955 C C . LEU A 1 125 ? 3.759 -4.836 5.236 1.00 89.25 125 LEU A C 1
ATOM 957 O O . LEU A 1 125 ? 3.282 -3.748 5.566 1.00 89.25 125 LEU A O 1
ATOM 961 N N . GLN A 1 126 ? 3.518 -5.958 5.921 1.00 90.88 126 GLN A N 1
ATOM 962 C CA . GLN A 1 126 ? 2.772 -5.993 7.178 1.00 90.88 126 GLN A CA 1
ATOM 963 C C . GLN A 1 126 ? 3.528 -5.282 8.308 1.00 90.88 126 GLN A C 1
ATOM 965 O O . GLN A 1 126 ? 2.959 -4.392 8.937 1.00 90.88 126 GLN A O 1
ATOM 970 N N . GLU A 1 127 ? 4.816 -5.575 8.502 1.00 88.12 127 GLU A N 1
ATOM 971 C CA . GLU A 1 127 ? 5.664 -4.882 9.489 1.00 88.12 127 GLU A CA 1
ATOM 972 C C . GLU A 1 127 ? 5.727 -3.365 9.227 1.00 88.12 127 GLU A C 1
ATOM 974 O O . GLU A 1 127 ? 5.698 -2.533 10.143 1.00 88.12 127 GLU A O 1
ATOM 979 N N . MET A 1 128 ? 5.758 -2.972 7.950 1.00 84.81 128 MET A N 1
ATOM 980 C CA . MET A 1 128 ? 5.687 -1.565 7.563 1.00 84.81 128 MET A CA 1
ATOM 981 C C . MET A 1 128 ? 4.348 -0.936 7.957 1.00 84.81 128 MET A C 1
ATOM 983 O O . MET A 1 128 ? 4.340 0.183 8.469 1.00 84.81 128 MET A O 1
ATOM 987 N N . ALA A 1 129 ? 3.227 -1.628 7.734 1.00 86.38 129 ALA A N 1
ATOM 988 C CA . ALA A 1 129 ? 1.903 -1.146 8.119 1.00 86.38 129 ALA A CA 1
ATOM 989 C C . ALA A 1 129 ? 1.772 -0.979 9.643 1.00 86.38 129 ALA A C 1
ATOM 991 O O . ALA A 1 129 ? 1.226 0.027 10.091 1.00 86.38 129 ALA A O 1
ATOM 992 N N . GLU A 1 130 ? 2.350 -1.883 10.433 1.00 83.50 130 GLU A N 1
ATOM 993 C CA . GLU A 1 130 ? 2.423 -1.766 11.897 1.00 83.50 130 GLU A CA 1
ATOM 994 C C . GLU A 1 130 ? 3.248 -0.541 12.325 1.00 83.50 130 GLU A C 1
ATOM 996 O O . GLU A 1 130 ? 2.820 0.253 13.163 1.00 83.50 130 GLU A O 1
ATOM 1001 N N . THR A 1 131 ? 4.378 -0.284 11.660 1.00 79.75 131 THR A N 1
ATOM 1002 C CA . THR A 1 131 ? 5.193 0.920 11.911 1.00 79.75 131 THR A CA 1
ATOM 1003 C C . THR A 1 131 ? 4.417 2.219 11.622 1.00 79.75 131 THR A C 1
ATOM 1005 O O . THR A 1 131 ? 4.617 3.242 12.288 1.00 79.75 131 THR A O 1
ATOM 1008 N N . LEU A 1 132 ? 3.496 2.205 10.648 1.00 74.00 132 LEU A N 1
ATOM 1009 C CA . LEU A 1 132 ? 2.606 3.343 10.382 1.00 74.00 132 LEU A CA 1
ATOM 1010 C C . LEU A 1 132 ? 1.639 3.615 11.533 1.00 74.00 132 LEU A C 1
ATOM 1012 O O . LEU A 1 132 ? 1.281 4.774 11.753 1.00 74.00 132 LEU A O 1
ATOM 1016 N N . GLU A 1 133 ? 1.224 2.590 12.277 1.00 68.50 133 GLU A N 1
ATOM 1017 C CA . GLU A 1 133 ? 0.376 2.762 13.459 1.00 68.50 133 GLU A CA 1
ATOM 1018 C C . GLU A 1 133 ? 1.110 3.526 14.562 1.00 68.50 133 GLU A C 1
ATOM 1020 O O . GLU A 1 133 ? 0.549 4.448 15.158 1.00 68.50 133 GLU A O 1
ATOM 1025 N N . GLU A 1 134 ? 2.391 3.222 14.774 1.00 60.59 134 GLU A N 1
ATOM 1026 C CA . GLU A 1 134 ? 3.221 3.869 15.793 1.00 60.59 134 GLU A CA 1
ATOM 1027 C C . GLU A 1 134 ? 3.552 5.329 15.445 1.00 60.59 134 GLU A C 1
ATOM 1029 O O . GLU A 1 134 ? 3.557 6.211 16.313 1.00 60.59 134 GLU A O 1
ATOM 1034 N N . ALA A 1 135 ? 3.775 5.616 14.159 1.00 58.69 135 ALA A N 1
ATOM 1035 C CA . ALA A 1 135 ? 3.985 6.976 13.664 1.00 58.69 135 ALA A CA 1
ATOM 1036 C C . ALA A 1 135 ? 2.707 7.842 13.742 1.00 58.69 135 ALA A C 1
ATOM 1038 O O . ALA A 1 135 ? 2.790 9.077 13.785 1.00 58.69 135 ALA A O 1
ATOM 1039 N N . ASN A 1 136 ? 1.529 7.210 13.818 1.00 51.44 136 ASN A N 1
ATOM 1040 C CA . ASN A 1 136 ? 0.208 7.839 13.782 1.00 51.44 136 ASN A CA 1
ATOM 1041 C C . ASN A 1 136 ? -0.311 8.362 15.135 1.00 51.44 136 ASN A C 1
ATOM 1043 O O . ASN A 1 136 ? -1.514 8.534 15.327 1.00 51.44 136 ASN A O 1
ATOM 1047 N N . GLY A 1 137 ? 0.572 8.864 16.001 1.00 46.44 137 GLY A N 1
ATOM 1048 C CA . GLY A 1 137 ? 0.213 9.910 16.978 1.00 46.44 137 GLY A CA 1
ATOM 1049 C C . GLY A 1 137 ? -0.229 11.246 16.331 1.00 46.44 137 GLY A C 1
ATOM 1050 O O . GLY A 1 137 ? -0.046 12.320 16.910 1.00 46.44 137 GLY A O 1
ATOM 1051 N N . TRP A 1 138 ? -0.748 11.205 15.101 1.00 45.78 138 TRP A N 1
ATOM 1052 C CA . TRP A 1 138 ? -0.977 12.319 14.195 1.00 45.78 138 TRP A CA 1
ATOM 1053 C C . TRP A 1 138 ? -2.381 12.912 14.354 1.00 45.78 138 TRP A C 1
ATOM 1055 O O . TRP A 1 138 ? -3.393 12.218 14.379 1.00 45.78 138 TRP A O 1
ATOM 1065 N N . ARG A 1 139 ? -2.435 14.248 14.407 1.00 40.41 139 ARG A N 1
ATOM 1066 C CA . ARG A 1 139 ? -3.645 15.053 14.205 1.00 40.41 139 ARG A CA 1
ATOM 1067 C C . ARG A 1 139 ? -3.501 15.792 12.870 1.00 40.41 139 ARG A C 1
ATOM 1069 O O . ARG A 1 139 ? -2.482 16.470 12.706 1.00 40.41 139 ARG A O 1
ATOM 1076 N N . PRO A 1 140 ? -4.493 15.765 11.962 1.00 38.44 140 PRO A N 1
ATOM 1077 C CA . PRO A 1 140 ? -4.451 16.603 10.771 1.00 38.44 140 PRO A CA 1
ATOM 1078 C C . PRO A 1 140 ? -4.395 18.080 11.165 1.00 38.44 140 PRO A C 1
ATOM 1080 O O . PRO A 1 140 ? -5.317 18.599 11.795 1.00 38.44 140 PRO A O 1
ATOM 1083 N N . SER A 1 141 ? -3.317 18.776 10.793 1.00 42.84 141 SER A N 1
ATOM 1084 C CA . SER A 1 141 ? -3.307 20.236 10.815 1.00 42.84 141 SER A CA 1
ATOM 1085 C C . SER A 1 141 ? -4.090 20.750 9.606 1.00 42.84 141 SER A C 1
ATOM 1087 O O . SER A 1 141 ? -3.881 20.344 8.462 1.00 42.84 141 SER A O 1
ATOM 1089 N N . SER A 1 142 ? -5.039 21.640 9.876 1.00 38.97 142 SER A N 1
ATOM 1090 C CA . SER A 1 142 ? -5.977 22.251 8.934 1.00 38.97 142 SER A CA 1
ATOM 1091 C C . SER A 1 142 ? -5.322 23.285 8.007 1.00 38.97 142 SER A C 1
ATOM 1093 O O . SER A 1 142 ? -5.748 24.435 7.928 1.00 38.97 142 SER A O 1
ATOM 1095 N N . SER A 1 143 ? -4.292 22.887 7.267 1.00 37.62 143 SER A N 1
ATOM 1096 C CA . SER A 1 143 ? -3.679 23.719 6.225 1.00 37.62 143 SER A CA 1
ATOM 1097 C C . SER A 1 143 ? -3.920 23.104 4.849 1.00 37.62 143 SER A C 1
ATOM 1099 O O . SER A 1 143 ? -3.076 22.405 4.295 1.00 37.62 143 SER A O 1
ATOM 1101 N N . SER A 1 144 ? -5.109 23.360 4.301 1.00 32.78 144 SER A N 1
ATOM 1102 C CA . SER A 1 144 ? -5.436 23.108 2.895 1.00 32.78 144 SER A CA 1
ATOM 1103 C C . SER A 1 144 ? -4.564 23.972 1.971 1.00 32.78 144 SER A C 1
ATOM 1105 O O . SER A 1 144 ? -4.485 25.185 2.190 1.00 32.78 144 SER A O 1
ATOM 1107 N N . PRO A 1 145 ? -3.993 23.431 0.880 1.00 38.16 145 PRO A N 1
ATOM 1108 C CA . PRO A 1 145 ? -3.655 24.244 -0.279 1.00 38.16 145 PRO A CA 1
ATOM 1109 C C . PRO A 1 145 ? -4.962 24.784 -0.868 1.00 38.16 145 PRO A C 1
ATOM 1111 O O . PRO A 1 145 ? -5.941 24.049 -1.012 1.00 38.16 145 PRO A O 1
ATOM 1114 N N . LYS A 1 146 ? -5.002 26.087 -1.158 1.00 35.19 146 LYS A N 1
ATOM 1115 C CA . LYS A 1 146 ? -6.161 26.755 -1.758 1.00 35.19 146 LYS A CA 1
ATOM 1116 C C . LYS A 1 146 ? -6.598 26.005 -3.020 1.00 35.19 146 LYS A C 1
ATOM 1118 O O . LYS A 1 146 ? -5.825 25.895 -3.967 1.00 35.19 146 LYS A O 1
ATOM 1123 N N . ALA A 1 147 ? -7.846 25.542 -3.032 1.00 33.62 147 ALA A N 1
ATOM 1124 C CA . ALA A 1 147 ? -8.522 25.129 -4.251 1.00 33.62 1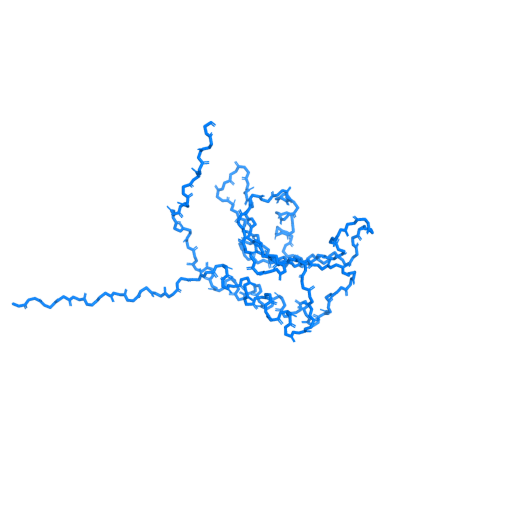47 ALA A CA 1
ATOM 1125 C C . ALA A 1 147 ? -8.513 26.307 -5.236 1.00 33.62 147 ALA A C 1
ATOM 1127 O O . ALA A 1 147 ? -9.042 27.382 -4.937 1.00 33.62 147 ALA A O 1
ATOM 1128 N N . LEU A 1 148 ? -7.880 26.111 -6.390 1.00 32.97 148 LEU A N 1
ATOM 1129 C CA . LEU A 1 148 ? -7.961 27.039 -7.505 1.00 32.97 148 LEU A CA 1
ATOM 1130 C C . LEU A 1 148 ? -9.390 26.948 -8.057 1.00 32.97 148 LEU A C 1
ATOM 1132 O O . LEU A 1 148 ? -9.770 25.940 -8.650 1.00 32.97 148 LEU A O 1
ATOM 1136 N N . LYS A 1 149 ? -10.209 27.974 -7.807 1.00 37.38 149 LYS A N 1
ATOM 1137 C CA . LYS A 1 149 ? -11.490 28.138 -8.501 1.00 37.38 149 LYS A CA 1
ATOM 1138 C C . LYS A 1 149 ? -11.172 28.516 -9.944 1.00 37.38 149 LYS A C 1
ATOM 1140 O O . LYS A 1 149 ? -10.564 29.561 -10.160 1.00 37.38 149 LYS A O 1
ATOM 1145 N N . GLN A 1 150 ? -11.558 27.678 -10.900 1.00 35.69 150 GLN A N 1
ATOM 1146 C CA . GLN A 1 150 ? -11.655 28.119 -12.287 1.00 35.69 150 GLN A CA 1
ATOM 1147 C C . GLN A 1 150 ? -12.977 28.872 -12.453 1.00 35.69 150 GLN A C 1
ATOM 1149 O O . GLN A 1 150 ? -14.030 28.404 -12.015 1.00 35.69 150 GLN A O 1
ATOM 1154 N N . SER A 1 151 ? -12.837 30.087 -12.970 1.00 47.69 151 SER A N 1
ATOM 1155 C CA . SER A 1 151 ? -13.864 31.015 -13.447 1.00 47.69 151 SER A CA 1
ATOM 1156 C C . SER A 1 151 ? -14.520 30.534 -14.730 1.00 47.69 151 SER A C 1
ATOM 1158 O O . SER A 1 151 ? -13.754 30.008 -15.569 1.00 47.69 151 SER A O 1
#

Solvent-accessible surface area (backbone atoms only — not comparable to full-atom values): 8942 Å² total; per-residue (Å²): 139,84,83,79,81,75,80,78,76,73,73,83,71,89,48,69,68,61,50,52,49,50,54,51,50,53,36,46,75,73,70,44,78,52,55,31,41,33,43,35,40,53,39,75,91,44,87,74,64,44,40,41,30,39,38,29,43,72,86,69,56,67,49,79,40,78,40,93,55,34,70,60,53,50,51,43,34,74,63,67,43,74,45,73,44,43,70,44,62,86,92,40,80,56,10,17,40,40,38,37,42,40,94,53,24,30,45,35,41,30,23,65,45,55,66,74,69,51,73,68,55,50,52,53,54,47,55,50,33,54,52,49,52,71,68,54,86,68,73,92,75,94,74,76,78,81,80,80,78,84,130

Sequence (151 aa):
MAASPAGRARRPGFNLGDLLSAIRNGMLELGIPLLYCGVNIVDVTQRPASVISHSMNPQGEWQRLQSKGSATVLKFWEGGQIVYRSDLEHDNPVRCVIDIPFLHGTLALNHTEPDAFSDEQVGLLQEMAETLEEANGWRPSSSSPKALKQS

Nearest PDB structures (foldseek):
 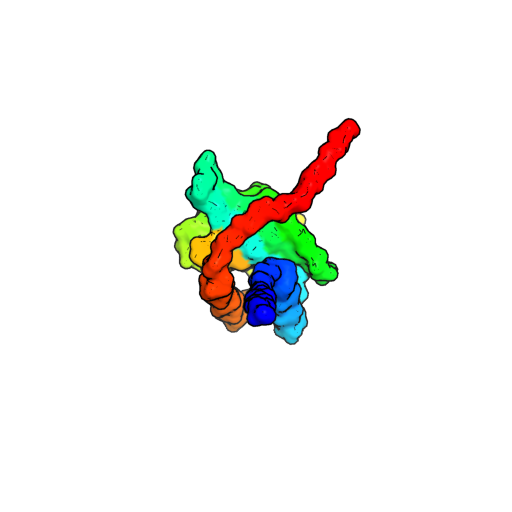 4ywc-assembly2_B  TM=5.929E-01  e=3.646E-03  Arabidopsis thaliana
  4ywc-assembly1_A  TM=6.237E-01  e=2.275E-02  Arabidopsis thaliana
  4rqw-assembly3_A  TM=5.578E-01  e=1.916E-02  Arabidopsis thaliana
  7fdn-assembly1_B  TM=5.638E-01  e=2.701E-02  Arabidopsis thaliana
  6izw-assembly1_B  TM=4.760E-01  e=3.920E+00  Myxococcus xanthus DK 1622